Protein AF-A0A2M8NXB5-F1 (afdb_monomer)

Foldseek 3Di:
DDDDDDDPPDPDPPPPPPPPPPPPPPPPPPVVVPPDDPLVVVLLVQLVVLLVCLVVLQVVLVVPPDPDPDPSVVSPLSSLLSNQLSVQLVVLVVVQVVPDDPPDDRPDSVLSSVVSSVRSVLRSVQVVCVVVVNRDPVVSVVSVVVSVVVSVVVVVVVVVVVD

pLDDT: mean 75.46, std 15.22, range [43.38, 94.56]

Structure (mmCIF, N/CA/C/O backbone):
data_AF-A0A2M8NXB5-F1
#
_entry.id   AF-A0A2M8NXB5-F1
#
loop_
_atom_site.group_PDB
_atom_site.id
_atom_site.type_symbol
_atom_site.label_atom_id
_atom_site.label_alt_id
_atom_site.label_comp_id
_atom_site.label_asym_id
_atom_site.label_entity_id
_atom_site.label_seq_id
_atom_site.pdbx_PDB_ins_code
_atom_site.Cartn_x
_atom_site.Cartn_y
_atom_site.Cartn_z
_atom_site.occupancy
_atom_site.B_iso_or_equiv
_atom_site.auth_seq_id
_atom_site.auth_comp_id
_atom_site.auth_asym_id
_atom_site.auth_atom_id
_atom_site.pdbx_PDB_model_num
ATOM 1 N N . MET A 1 1 ? -70.540 33.778 78.251 1.00 48.41 1 MET A N 1
ATOM 2 C CA . MET A 1 1 ? -71.048 34.189 76.925 1.00 48.41 1 MET A CA 1
ATOM 3 C C . MET A 1 1 ? -69.824 34.499 76.068 1.00 48.41 1 MET A C 1
ATOM 5 O O . MET A 1 1 ? -69.287 35.593 76.151 1.00 48.41 1 MET A O 1
ATOM 9 N N . MET A 1 2 ? -69.258 33.474 75.422 1.00 47.09 2 MET A N 1
ATOM 10 C CA . MET A 1 2 ? -67.991 33.561 74.680 1.00 47.09 2 MET A CA 1
ATOM 11 C C . MET A 1 2 ? -68.281 33.952 73.232 1.00 47.09 2 MET A C 1
ATOM 13 O O . MET A 1 2 ? -69.065 33.289 72.559 1.00 47.09 2 MET A O 1
ATOM 17 N N . THR A 1 3 ? -67.666 35.033 72.769 1.00 55.19 3 THR A N 1
ATOM 18 C CA . THR A 1 3 ? -67.682 35.455 71.369 1.00 55.19 3 THR A CA 1
ATOM 19 C C . THR A 1 3 ? -66.750 34.554 70.546 1.00 55.19 3 THR A C 1
ATOM 21 O O . THR A 1 3 ? -65.595 34.362 70.932 1.00 55.19 3 THR A O 1
ATOM 24 N N . PRO A 1 4 ? -67.199 33.985 69.414 1.00 54.41 4 PRO A N 1
ATOM 25 C CA . PRO A 1 4 ? -66.302 33.296 68.497 1.00 54.41 4 PRO A CA 1
ATOM 26 C C . PRO A 1 4 ? -65.476 34.318 67.702 1.00 54.41 4 PRO A C 1
ATOM 28 O O . PRO A 1 4 ? -66.008 35.215 67.049 1.00 54.41 4 PRO A O 1
ATOM 31 N N . LYS A 1 5 ? -64.151 34.184 67.791 1.00 56.66 5 LYS A N 1
ATOM 32 C CA . LYS A 1 5 ? -63.152 34.952 67.040 1.00 56.66 5 LYS A CA 1
ATOM 33 C C . LYS A 1 5 ? -63.166 34.490 65.578 1.00 56.66 5 LYS A C 1
ATOM 35 O O . LYS A 1 5 ? -63.011 33.301 65.313 1.00 56.66 5 LYS A O 1
ATOM 40 N N . ALA A 1 6 ? -63.370 35.420 64.647 1.00 63.59 6 ALA A N 1
ATOM 41 C CA . ALA A 1 6 ? -63.328 35.153 63.210 1.00 63.59 6 ALA A CA 1
ATOM 42 C C . ALA A 1 6 ? -61.917 34.701 62.763 1.00 63.59 6 ALA A C 1
ATOM 44 O O . ALA A 1 6 ? -60.932 35.252 63.265 1.00 63.59 6 ALA A O 1
ATOM 45 N N . PRO A 1 7 ? -61.792 33.737 61.830 1.00 56.72 7 PRO A N 1
ATOM 46 C CA . PRO A 1 7 ? -60.502 33.337 61.280 1.00 56.72 7 PRO A CA 1
ATOM 47 C C . PRO A 1 7 ? -59.970 34.405 60.314 1.00 56.72 7 PRO A C 1
ATOM 49 O O . PRO A 1 7 ? -60.552 34.684 59.268 1.00 56.72 7 PRO A O 1
ATOM 52 N N . SER A 1 8 ? -58.851 35.014 60.695 1.00 61.25 8 SER A N 1
ATOM 53 C CA . SER A 1 8 ? -58.091 36.026 59.958 1.00 61.25 8 SER A CA 1
ATOM 54 C C . SER A 1 8 ? -57.162 35.393 58.914 1.00 61.25 8 SER A C 1
ATOM 56 O O . SER A 1 8 ? -55.961 35.644 58.946 1.00 61.25 8 SER A O 1
ATOM 58 N N . ASP A 1 9 ? -57.696 34.533 58.046 1.00 56.06 9 ASP A N 1
ATOM 59 C CA . ASP A 1 9 ? -56.874 33.628 57.221 1.00 56.06 9 ASP A CA 1
ATOM 60 C C . ASP A 1 9 ? -57.132 33.750 55.708 1.00 56.06 9 ASP A C 1
ATOM 62 O O . ASP A 1 9 ? -57.051 32.782 54.962 1.00 56.06 9 ASP A O 1
ATOM 66 N N . LEU A 1 10 ? -57.491 34.948 55.230 1.00 57.25 10 LEU A N 1
ATOM 67 C CA . LEU A 1 10 ? -57.731 35.204 53.797 1.00 57.25 10 LEU A CA 1
ATOM 68 C C . LEU A 1 10 ? -56.852 36.317 53.205 1.00 57.25 10 LEU A C 1
ATOM 70 O O . LEU A 1 10 ? -57.165 36.856 52.146 1.00 57.25 10 LEU A O 1
ATOM 74 N N . THR A 1 11 ? -55.740 36.663 53.854 1.00 59.81 11 THR A N 1
ATOM 75 C CA . THR A 1 11 ? -54.855 37.759 53.410 1.00 59.81 11 THR A CA 1
A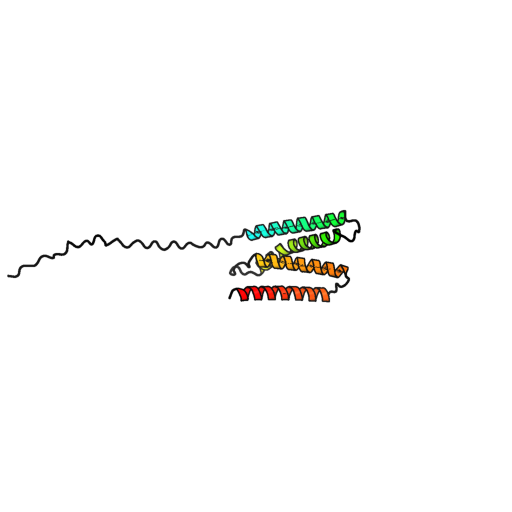TOM 76 C C . THR A 1 11 ? -53.381 37.378 53.386 1.00 59.81 11 THR A C 1
ATOM 78 O O . THR A 1 11 ? -52.527 38.180 53.741 1.00 59.81 11 THR A O 1
ATOM 81 N N . GLU A 1 12 ? -53.062 36.177 52.915 1.00 58.78 12 GLU A N 1
ATOM 82 C CA . GLU A 1 12 ? -51.683 35.858 52.538 1.00 58.78 12 GLU A CA 1
ATOM 83 C C . GLU A 1 12 ? -51.653 34.947 51.309 1.00 58.78 12 GLU A C 1
ATOM 85 O O . GLU A 1 12 ? -51.156 33.826 51.316 1.00 58.78 12 GLU A O 1
ATOM 90 N N . ILE A 1 13 ? -52.222 35.441 50.205 1.00 60.12 13 ILE A N 1
ATOM 91 C CA . ILE A 1 13 ? -51.827 34.945 48.886 1.00 60.12 13 ILE A CA 1
ATOM 92 C C . ILE A 1 13 ? -50.476 35.596 48.598 1.00 60.12 13 ILE A C 1
ATOM 94 O O . ILE A 1 13 ? -50.410 36.713 48.087 1.00 60.12 13 ILE A O 1
ATOM 98 N N . ASP A 1 14 ? -49.411 34.910 49.010 1.00 58.50 14 ASP A N 1
ATOM 99 C CA . ASP A 1 14 ? -48.027 35.271 48.721 1.00 58.50 14 ASP A CA 1
ATOM 100 C C . ASP A 1 14 ? -47.856 35.447 47.198 1.00 58.50 14 ASP A C 1
ATOM 102 O O . ASP A 1 14 ? -47.928 34.458 46.456 1.00 58.50 14 ASP A O 1
ATOM 106 N N . PRO A 1 15 ? -47.600 36.672 46.696 1.00 58.84 15 PRO A N 1
ATOM 107 C CA . PRO A 1 15 ? -47.407 36.921 45.268 1.00 58.84 15 PRO A CA 1
ATOM 108 C C . PRO A 1 15 ? -46.146 36.238 44.708 1.00 58.84 15 PRO A C 1
ATOM 110 O O . PRO A 1 15 ? -45.900 36.282 43.501 1.00 58.84 15 PRO A O 1
ATOM 113 N N . ASN A 1 16 ? -45.340 35.608 45.564 1.00 58.47 16 ASN A N 1
ATOM 114 C CA . ASN A 1 16 ? -44.110 34.919 45.224 1.00 58.47 16 ASN A CA 1
ATOM 115 C C . ASN A 1 16 ? -44.222 33.388 45.250 1.00 58.47 16 ASN A C 1
ATOM 117 O O . ASN A 1 16 ? -43.233 32.710 44.954 1.00 58.47 16 ASN A O 1
ATOM 121 N N . THR A 1 17 ? -45.420 32.828 45.459 1.00 59.84 17 THR A N 1
ATOM 122 C CA . THR A 1 17 ? -45.701 31.426 45.112 1.00 59.84 17 THR A CA 1
ATOM 123 C C . THR A 1 17 ? -45.812 31.278 43.595 1.00 59.84 17 THR A C 1
ATOM 125 O O . THR A 1 17 ? -46.860 31.017 43.006 1.00 59.84 17 THR A O 1
ATOM 128 N N . ARG A 1 18 ? -44.670 31.459 42.922 1.00 59.00 18 ARG A N 1
ATOM 129 C CA . ARG A 1 18 ? -44.488 31.070 41.526 1.00 59.00 18 ARG A CA 1
ATOM 130 C C . ARG A 1 18 ? -44.796 29.575 41.453 1.00 59.00 18 ARG A C 1
ATOM 132 O O . ARG A 1 18 ? -44.119 28.810 42.145 1.00 59.00 18 ARG A O 1
ATOM 139 N N . PRO A 1 19 ? -45.782 29.130 40.652 1.00 57.56 19 PRO A N 1
ATOM 140 C CA . PRO A 1 19 ? -46.026 27.709 40.481 1.00 57.56 19 PRO A CA 1
ATOM 141 C C . PRO A 1 19 ? -44.716 27.100 40.014 1.00 57.56 19 PRO A C 1
ATOM 143 O O . PRO A 1 19 ? -44.153 27.578 39.024 1.00 57.56 19 PRO A O 1
ATOM 146 N N . ALA A 1 20 ? -44.229 26.133 40.802 1.00 57.62 20 ALA A N 1
ATOM 147 C CA . ALA A 1 20 ? -42.980 25.414 40.620 1.00 57.62 20 ALA A CA 1
ATOM 148 C C . ALA A 1 20 ? -42.629 25.395 39.140 1.00 57.62 20 ALA A C 1
ATOM 150 O O . ALA A 1 20 ? -43.342 24.793 38.329 1.00 57.62 20 ALA A O 1
ATOM 151 N N . SER A 1 21 ? -41.603 26.178 38.795 1.00 56.62 21 SER A N 1
ATOM 152 C CA . SER A 1 21 ? -41.025 26.231 37.467 1.00 56.62 21 SER A CA 1
ATOM 153 C C . SER A 1 21 ? -40.937 24.800 36.992 1.00 56.62 21 SER A C 1
ATOM 155 O O . SER A 1 21 ? -40.148 24.046 37.555 1.00 56.62 21 SER A O 1
ATOM 157 N N . ARG A 1 22 ? -41.812 24.428 36.042 1.00 59.78 22 ARG A N 1
ATOM 158 C CA . ARG A 1 22 ? -41.801 23.129 35.376 1.00 59.78 22 ARG A CA 1
ATOM 159 C C . ARG A 1 22 ? -40.341 22.827 35.123 1.00 59.78 22 ARG A C 1
ATOM 161 O O . ARG A 1 22 ? -39.742 23.474 34.259 1.00 59.78 22 ARG A O 1
ATOM 168 N N . GLU A 1 23 ? -39.780 21.912 35.904 1.00 57.50 23 GLU A N 1
ATOM 169 C CA . GLU A 1 23 ? -38.493 21.332 35.606 1.00 57.50 23 GLU A CA 1
ATOM 170 C C . GLU A 1 23 ? -38.725 20.673 34.263 1.00 57.50 23 GLU A C 1
ATOM 172 O O . GLU A 1 23 ? -39.340 19.614 34.152 1.00 57.50 23 GLU A O 1
ATOM 177 N N . ARG A 1 24 ? -38.392 21.407 33.199 1.00 61.16 24 ARG A N 1
ATOM 178 C CA . ARG A 1 24 ? -38.373 20.858 31.859 1.00 61.16 24 ARG A CA 1
ATOM 179 C C . ARG A 1 24 ? -37.409 19.698 32.018 1.00 61.16 24 ARG A C 1
ATOM 181 O O . ARG A 1 24 ? -36.249 19.994 32.318 1.00 61.16 24 ARG A O 1
ATOM 188 N N . PRO A 1 25 ? -37.857 18.433 31.901 1.00 59.56 25 PRO A N 1
ATOM 189 C CA . PRO A 1 25 ? -36.947 17.312 32.023 1.00 59.56 25 PRO A CA 1
ATOM 190 C C . PRO A 1 25 ? -35.830 17.629 31.053 1.00 59.56 25 PRO A C 1
ATOM 192 O O . PRO A 1 25 ? -36.107 17.882 29.872 1.00 59.56 25 PRO A O 1
ATOM 195 N N . GLY A 1 26 ? -34.624 17.801 31.613 1.00 60.03 26 GLY A N 1
ATOM 196 C CA . GLY A 1 26 ? -33.463 18.278 30.889 1.00 60.03 26 GLY A CA 1
ATOM 197 C C . GLY A 1 26 ? -33.468 17.520 29.588 1.00 60.03 26 GLY A C 1
ATOM 198 O O . GLY A 1 26 ? -33.479 16.288 29.609 1.00 60.03 26 GLY A O 1
ATOM 199 N N . ARG A 1 27 ? -33.648 18.248 28.478 1.00 61.75 27 ARG A N 1
ATOM 200 C CA . ARG A 1 27 ? -33.700 17.668 27.143 1.00 61.75 27 ARG A CA 1
ATOM 201 C C . ARG A 1 27 ? -32.339 17.038 26.991 1.00 61.75 27 ARG A C 1
ATOM 203 O O . ARG A 1 27 ? -31.391 17.728 26.628 1.00 61.75 27 ARG A O 1
ATOM 210 N N . SER A 1 28 ? -32.250 15.772 27.391 1.00 61.62 28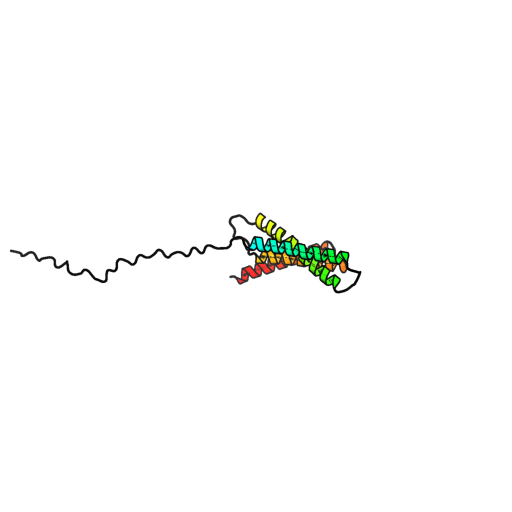 SER A N 1
ATOM 211 C CA . SER A 1 28 ? -31.082 14.942 27.276 1.00 61.62 28 SER A CA 1
ATOM 212 C C . SER A 1 28 ? -30.806 15.045 25.801 1.00 61.62 28 SER A C 1
ATOM 214 O O . SER A 1 28 ? -31.599 14.571 24.978 1.00 61.62 28 SER A O 1
ATOM 216 N N . ARG A 1 29 ? -29.801 15.861 25.460 1.00 61.00 29 ARG A N 1
ATOM 217 C CA . ARG A 1 29 ? -29.214 15.874 24.137 1.00 61.00 29 ARG A CA 1
ATOM 218 C C . ARG A 1 29 ? -28.814 14.426 24.011 1.00 61.00 29 ARG A C 1
ATOM 220 O O . ARG A 1 29 ? -27.785 14.038 24.549 1.00 61.00 29 ARG A O 1
ATOM 227 N N . ARG A 1 30 ? -29.691 13.617 23.407 1.00 58.66 30 ARG A N 1
ATOM 228 C CA . ARG A 1 30 ? -29.337 12.314 22.894 1.00 58.66 30 ARG A CA 1
ATOM 229 C C . ARG A 1 30 ? -28.175 12.669 22.003 1.00 58.66 30 ARG A C 1
ATOM 231 O O . ARG A 1 30 ? -28.357 13.262 20.941 1.00 58.66 30 ARG A O 1
ATOM 238 N N . HIS A 1 31 ? -26.983 12.457 22.537 1.00 54.25 31 HIS A N 1
ATOM 239 C CA . HIS A 1 31 ? -25.779 12.375 21.769 1.00 54.25 31 HIS A CA 1
ATOM 240 C C . HIS A 1 31 ? -26.085 11.156 20.921 1.00 54.25 31 HIS A C 1
ATOM 242 O O . HIS A 1 31 ? -25.939 10.033 21.378 1.00 54.25 31 HIS A O 1
ATOM 248 N N . LEU A 1 32 ? -26.754 11.376 19.786 1.00 55.03 32 LEU A N 1
ATOM 249 C CA . LEU A 1 32 ? -26.856 10.379 18.749 1.00 55.03 32 LEU A CA 1
ATOM 250 C C . LEU A 1 32 ? -25.390 10.184 18.401 1.00 55.03 32 LEU A C 1
ATOM 252 O O . LEU A 1 32 ? -24.790 11.148 17.908 1.00 55.03 32 LEU A O 1
ATOM 256 N N . PRO A 1 33 ? -24.761 9.047 18.746 1.00 52.03 33 PRO A N 1
ATOM 257 C CA . PRO A 1 33 ? -23.449 8.784 18.215 1.00 52.03 33 PRO A CA 1
ATOM 258 C C . PRO A 1 33 ? -23.681 8.681 16.713 1.00 52.03 33 PRO A C 1
ATOM 260 O O . PRO A 1 33 ? -24.109 7.655 16.194 1.00 52.03 33 PRO A O 1
ATOM 263 N N . ASN A 1 34 ? -23.458 9.784 16.005 1.00 45.69 34 ASN A N 1
ATOM 264 C CA . ASN A 1 34 ? -23.413 9.819 14.558 1.00 45.69 34 ASN A CA 1
ATOM 265 C C . ASN A 1 34 ? -22.084 9.185 14.125 1.00 45.69 34 ASN A C 1
ATOM 267 O O . ASN A 1 34 ? -21.279 9.796 13.435 1.00 45.69 34 ASN A O 1
ATOM 271 N N . ARG A 1 35 ? -21.818 7.970 14.614 1.00 48.50 35 ARG A N 1
ATOM 272 C CA . ARG A 1 35 ? -20.791 7.059 14.125 1.00 48.50 35 ARG A CA 1
ATOM 273 C C . ARG A 1 35 ? -21.501 6.118 13.159 1.00 48.50 35 ARG A C 1
ATOM 275 O O . ARG A 1 35 ? -21.735 4.951 13.438 1.00 48.50 35 ARG A O 1
ATOM 282 N N . LEU A 1 36 ? -21.972 6.705 12.067 1.00 52.12 36 LEU A N 1
ATOM 283 C CA . LEU A 1 36 ? -22.687 6.047 10.982 1.00 52.12 36 LEU A CA 1
ATOM 284 C C . LEU A 1 36 ? -21.806 6.094 9.710 1.00 52.12 36 LEU A C 1
ATOM 286 O O . LEU A 1 36 ? -20.863 6.878 9.634 1.00 52.12 36 LEU A O 1
ATOM 290 N N . PRO A 1 37 ? -22.067 5.234 8.712 1.00 55.69 37 PRO A N 1
ATOM 291 C CA . PRO A 1 37 ? -21.101 4.423 7.955 1.00 55.69 37 PRO A CA 1
ATOM 292 C C . PRO A 1 37 ? -20.294 5.135 6.854 1.00 55.69 37 PRO A C 1
ATOM 294 O O . PRO A 1 37 ? -19.786 4.471 5.948 1.00 55.69 37 PRO A O 1
ATOM 297 N N . ALA A 1 38 ? -20.162 6.462 6.912 1.00 50.12 38 ALA A N 1
ATOM 298 C CA . ALA A 1 38 ? -19.493 7.271 5.889 1.00 50.12 38 ALA A CA 1
ATOM 299 C C . ALA A 1 38 ? -18.016 6.879 5.678 1.00 50.12 38 ALA A C 1
ATOM 301 O O . ALA A 1 38 ? -17.553 6.829 4.538 1.00 50.12 38 ALA A O 1
ATOM 302 N N . ASP A 1 39 ? -17.317 6.477 6.745 1.00 60.91 39 ASP A N 1
ATOM 303 C CA . ASP A 1 39 ? -15.928 6.004 6.662 1.00 60.91 39 ASP A CA 1
ATOM 304 C C . ASP A 1 39 ? -15.781 4.755 5.784 1.00 60.91 39 ASP A C 1
ATOM 306 O O . ASP A 1 39 ? -14.765 4.570 5.122 1.00 60.91 39 ASP A O 1
ATOM 310 N N . HIS A 1 40 ? -16.802 3.899 5.708 1.00 65.94 40 HIS A N 1
ATOM 311 C CA . HIS A 1 40 ? -16.701 2.651 4.953 1.00 65.94 40 HIS A CA 1
ATOM 312 C C . HIS A 1 40 ? -16.731 2.901 3.448 1.00 65.94 40 HIS A C 1
ATOM 314 O O . HIS A 1 40 ? -15.965 2.282 2.712 1.00 65.94 40 HIS A O 1
ATOM 320 N N . ALA A 1 41 ? -17.599 3.808 2.993 1.00 73.12 41 ALA A N 1
ATOM 321 C CA . ALA A 1 41 ? -17.664 4.189 1.588 1.00 73.12 41 ALA A CA 1
ATOM 322 C C . ALA A 1 41 ? -16.394 4.941 1.169 1.00 73.12 41 ALA A C 1
ATOM 324 O O . ALA A 1 41 ? -15.833 4.643 0.116 1.00 73.12 41 ALA A O 1
ATOM 325 N N . GLY A 1 42 ? -15.897 5.843 2.025 1.00 78.12 42 GLY A N 1
ATOM 326 C CA . GLY A 1 42 ? -14.642 6.559 1.795 1.00 78.12 42 GLY A CA 1
ATOM 327 C C . GLY A 1 42 ? -13.437 5.622 1.693 1.00 78.12 42 GLY A C 1
ATOM 328 O O . GLY A 1 42 ? -12.658 5.728 0.750 1.00 78.12 42 GLY A O 1
ATOM 329 N N . VAL A 1 43 ? -13.319 4.650 2.602 1.00 77.94 43 VAL A N 1
ATOM 330 C CA . VAL A 1 43 ? -12.229 3.660 2.588 1.00 77.94 43 VAL A CA 1
ATOM 331 C C . VAL A 1 43 ? -12.305 2.749 1.362 1.00 77.94 43 VAL A C 1
ATOM 333 O O . VAL A 1 43 ? -11.276 2.467 0.753 1.00 77.94 43 VAL A O 1
ATOM 336 N N . LEU A 1 44 ? -13.502 2.313 0.957 1.00 82.50 44 LEU A N 1
ATOM 337 C CA . LEU A 1 44 ? -13.665 1.499 -0.251 1.00 82.50 44 LEU A CA 1
ATOM 338 C C . LEU A 1 44 ? -13.324 2.293 -1.516 1.00 82.50 44 LEU A C 1
ATOM 340 O O . LEU A 1 44 ? -12.601 1.784 -2.372 1.00 82.50 44 LEU A O 1
ATOM 344 N N . LEU A 1 45 ? -13.773 3.545 -1.613 1.00 86.25 45 LEU A N 1
ATOM 345 C CA . LEU A 1 45 ? -13.436 4.421 -2.733 1.00 86.25 45 LEU A CA 1
ATOM 346 C C . LEU A 1 45 ? -11.926 4.680 -2.804 1.00 86.25 45 LEU A C 1
ATOM 348 O O . LEU A 1 45 ? -11.336 4.554 -3.875 1.00 86.25 45 LEU A O 1
ATOM 352 N N . ALA A 1 46 ? -11.293 4.970 -1.665 1.00 86.12 46 ALA A N 1
ATOM 353 C CA . ALA A 1 46 ? -9.846 5.132 -1.573 1.00 86.12 46 ALA A CA 1
ATOM 354 C C . ALA A 1 46 ? -9.113 3.851 -1.989 1.00 86.12 46 ALA A C 1
ATOM 356 O O . ALA A 1 46 ? -8.172 3.915 -2.775 1.00 86.12 46 ALA A O 1
ATOM 357 N N . SER A 1 47 ? -9.577 2.683 -1.534 1.00 86.19 47 SER A N 1
ATOM 358 C CA . SER A 1 47 ? -8.987 1.395 -1.905 1.00 86.19 47 SER A CA 1
ATOM 359 C C . SER A 1 47 ? -9.058 1.151 -3.412 1.00 86.19 47 SER A C 1
ATOM 361 O O . SER A 1 47 ? -8.053 0.805 -4.026 1.00 86.19 47 SER A O 1
ATOM 363 N N . LEU A 1 48 ? -10.207 1.432 -4.032 1.00 90.06 48 LEU A N 1
ATOM 364 C CA . LEU A 1 48 ? -10.401 1.267 -5.467 1.00 90.06 48 LEU A CA 1
ATOM 365 C C . LEU A 1 48 ? -9.525 2.238 -6.263 1.00 90.06 48 LEU A C 1
ATOM 367 O O . LEU A 1 48 ? -8.908 1.837 -7.246 1.00 90.06 48 LEU A O 1
ATOM 371 N N . ALA A 1 49 ? -9.419 3.490 -5.812 1.00 91.75 49 ALA A N 1
ATOM 372 C CA . ALA A 1 49 ? -8.527 4.474 -6.412 1.00 91.75 49 ALA A CA 1
ATOM 373 C C . ALA A 1 49 ? -7.054 4.048 -6.296 1.00 91.75 49 ALA A C 1
ATOM 375 O O . ALA A 1 49 ? -6.323 4.130 -7.278 1.00 91.75 49 ALA A O 1
ATOM 376 N N . MET A 1 50 ? -6.620 3.536 -5.140 1.00 91.12 50 MET A N 1
ATOM 377 C CA . MET A 1 50 ? -5.253 3.041 -4.937 1.00 91.12 50 MET A CA 1
ATOM 378 C C . MET A 1 50 ? -4.943 1.818 -5.805 1.00 91.12 50 MET A C 1
ATOM 380 O O . MET A 1 50 ? -3.874 1.764 -6.407 1.00 91.12 50 MET A O 1
ATOM 384 N N . VAL A 1 51 ? -5.876 0.867 -5.923 1.00 93.44 51 VAL A N 1
ATOM 385 C CA . VAL A 1 51 ? -5.732 -0.288 -6.825 1.00 93.44 51 VAL A CA 1
ATOM 386 C C . VAL A 1 51 ? -5.685 0.163 -8.279 1.00 93.44 51 VAL A C 1
ATOM 388 O O . VAL A 1 51 ? -4.832 -0.301 -9.028 1.00 93.44 51 VAL A O 1
ATOM 391 N N . GLY A 1 52 ? -6.558 1.091 -8.675 1.00 93.94 52 GLY A N 1
ATOM 392 C CA . GLY A 1 52 ? -6.588 1.643 -10.025 1.00 93.94 52 GLY A CA 1
ATOM 393 C C . GLY A 1 52 ? -5.283 2.351 -10.377 1.00 93.94 52 GLY A C 1
ATOM 394 O O . GLY A 1 52 ? -4.629 1.986 -11.347 1.00 93.94 52 GLY A O 1
ATOM 395 N N . VAL A 1 53 ? -4.858 3.316 -9.560 1.00 94.56 53 VAL A N 1
ATOM 396 C CA . VAL A 1 53 ? -3.622 4.082 -9.784 1.00 94.56 53 VAL A CA 1
ATOM 397 C C . VAL A 1 53 ? -2.388 3.184 -9.691 1.00 94.56 53 VAL A C 1
ATOM 399 O O . VAL A 1 53 ? -1.520 3.260 -10.554 1.00 94.56 53 VAL A O 1
ATOM 402 N N . GLY A 1 54 ? -2.311 2.307 -8.688 1.00 91.19 54 GLY A N 1
ATOM 403 C CA . GLY A 1 54 ? -1.198 1.373 -8.513 1.00 91.19 54 GLY A CA 1
ATOM 404 C C . GLY A 1 54 ? -1.103 0.360 -9.651 1.00 91.19 54 GLY A C 1
ATOM 405 O O . GLY A 1 54 ? -0.029 0.148 -10.202 1.00 91.19 54 GLY A O 1
ATOM 406 N N . GLY A 1 55 ? -2.228 -0.229 -10.055 1.00 92.81 55 GLY A N 1
ATOM 407 C CA . GLY A 1 55 ? -2.287 -1.225 -11.122 1.00 92.81 55 GLY A CA 1
ATOM 408 C C . GLY A 1 55 ? -2.019 -0.627 -12.501 1.00 92.81 55 GLY A C 1
ATOM 409 O O . GLY A 1 55 ? -1.199 -1.159 -13.246 1.00 92.81 55 GLY A O 1
ATOM 410 N N . VAL A 1 56 ? -2.654 0.503 -12.831 1.00 93.69 56 VAL A N 1
ATOM 411 C CA . VAL A 1 56 ? -2.423 1.213 -14.101 1.00 93.69 56 VAL A CA 1
ATOM 412 C C . VAL A 1 56 ? -0.998 1.758 -14.159 1.00 93.69 56 VAL A C 1
ATOM 414 O O . VAL A 1 56 ? -0.325 1.603 -15.176 1.00 93.69 56 VAL A O 1
ATOM 417 N N . GLY A 1 57 ? -0.501 2.341 -13.067 1.00 90.56 57 GLY A N 1
ATOM 418 C CA . GLY A 1 57 ? 0.881 2.800 -12.960 1.00 90.56 57 GLY A CA 1
ATOM 419 C C . GLY A 1 57 ? 1.886 1.669 -13.1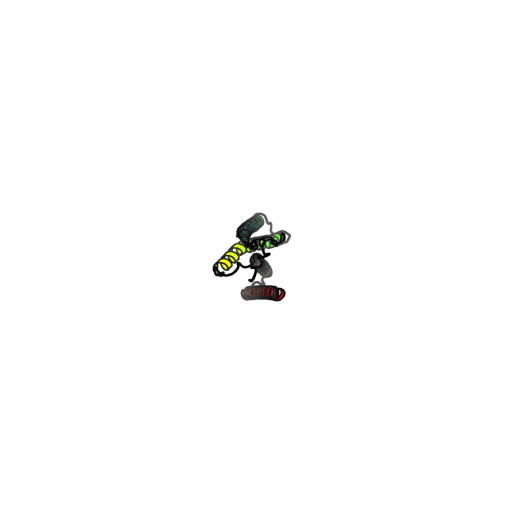71 1.00 90.56 57 GLY A C 1
ATOM 420 O O . GLY A 1 57 ? 2.845 1.822 -13.919 1.00 90.56 57 GLY A O 1
ATOM 421 N N . LEU A 1 58 ? 1.623 0.492 -12.604 1.00 90.56 58 LEU A N 1
ATOM 422 C CA . LEU A 1 58 ? 2.473 -0.678 -12.794 1.00 90.56 58 LEU A CA 1
ATOM 423 C C . LEU A 1 58 ? 2.412 -1.219 -14.234 1.00 90.56 58 LEU A C 1
ATOM 425 O O . LEU A 1 58 ? 3.450 -1.499 -14.829 1.00 90.56 58 LEU A O 1
ATOM 429 N N . ALA A 1 59 ? 1.216 -1.332 -14.816 1.00 90.50 59 ALA A N 1
ATOM 430 C CA . ALA A 1 59 ? 1.021 -1.822 -16.182 1.00 90.50 59 ALA A CA 1
ATOM 431 C C . ALA A 1 59 ? 1.649 -0.893 -17.231 1.00 90.50 59 ALA A C 1
ATOM 433 O O . ALA A 1 59 ? 2.272 -1.359 -18.188 1.00 90.50 59 ALA A O 1
ATOM 434 N N . THR A 1 60 ? 1.519 0.422 -17.037 1.00 89.75 60 THR A N 1
ATOM 435 C CA . THR A 1 60 ? 2.181 1.420 -17.886 1.00 89.75 60 THR A CA 1
ATOM 436 C C . THR A 1 60 ? 3.691 1.300 -17.769 1.00 89.75 60 THR A C 1
ATOM 438 O O . THR A 1 60 ? 4.345 1.216 -18.804 1.00 89.75 60 THR A O 1
ATOM 441 N N . LEU A 1 61 ? 4.231 1.170 -16.550 1.00 88.06 61 LEU A N 1
ATOM 442 C CA . LEU A 1 61 ? 5.658 0.943 -16.329 1.00 88.06 61 LEU A CA 1
ATOM 443 C C . LEU A 1 61 ? 6.150 -0.287 -17.106 1.00 88.06 61 LEU A C 1
ATOM 445 O O . LEU A 1 61 ? 7.095 -0.174 -17.870 1.00 88.06 61 LEU A O 1
ATOM 449 N N . PHE A 1 62 ? 5.465 -1.429 -17.023 1.00 85.94 62 PHE A N 1
ATOM 450 C CA . PHE A 1 62 ? 5.838 -2.626 -17.791 1.00 85.94 62 PHE A CA 1
ATOM 451 C C . PHE A 1 62 ? 5.754 -2.453 -19.314 1.00 85.94 62 PHE A C 1
ATOM 453 O O . PHE A 1 62 ? 6.466 -3.139 -20.041 1.00 85.94 62 PHE A O 1
ATOM 460 N N . SER A 1 63 ? 4.888 -1.563 -19.798 1.00 86.88 63 SER A N 1
ATOM 461 C CA . SER A 1 63 ? 4.655 -1.373 -21.233 1.00 86.88 63 SER A CA 1
ATOM 462 C C . SER A 1 63 ? 5.659 -0.421 -21.888 1.00 86.88 63 SER A C 1
ATOM 464 O O . SER A 1 63 ? 5.898 -0.531 -23.088 1.00 86.88 63 SER A O 1
ATOM 466 N N . ILE A 1 64 ? 6.221 0.526 -21.128 1.00 83.69 64 ILE A N 1
ATOM 467 C CA . ILE A 1 64 ? 7.082 1.594 -21.669 1.00 83.69 64 ILE A CA 1
ATOM 468 C C . ILE A 1 64 ? 8.467 1.676 -21.021 1.00 83.69 64 ILE A C 1
ATOM 470 O O . ILE A 1 64 ? 9.321 2.386 -21.551 1.00 83.69 64 ILE A O 1
ATOM 474 N N . ALA A 1 65 ? 8.708 0.994 -19.895 1.00 74.75 65 ALA A N 1
ATOM 475 C CA . ALA A 1 65 ? 10.011 1.012 -19.239 1.00 74.75 65 ALA A CA 1
ATOM 476 C C . ALA A 1 65 ? 11.037 0.286 -20.112 1.00 74.75 65 ALA A C 1
ATOM 478 O O . ALA A 1 65 ? 11.029 -0.938 -20.261 1.00 74.75 65 ALA A O 1
ATOM 479 N N . LEU A 1 66 ? 11.948 1.065 -20.690 1.00 69.38 66 LEU A N 1
ATOM 480 C CA . LEU A 1 66 ? 13.218 0.540 -21.173 1.00 69.38 66 LEU A CA 1
ATOM 481 C C . LEU A 1 66 ? 14.038 0.114 -19.946 1.00 69.38 66 LEU A C 1
ATOM 483 O O . LEU A 1 66 ? 13.857 0.693 -18.886 1.00 69.38 66 LEU A O 1
ATOM 487 N N . PRO A 1 67 ? 14.970 -0.847 -20.044 1.00 62.84 67 PRO A N 1
ATOM 488 C CA . PRO A 1 67 ? 15.746 -1.320 -18.896 1.00 62.84 67 PRO A CA 1
ATOM 489 C C . PRO A 1 67 ? 16.688 -0.220 -18.370 1.00 62.84 67 PRO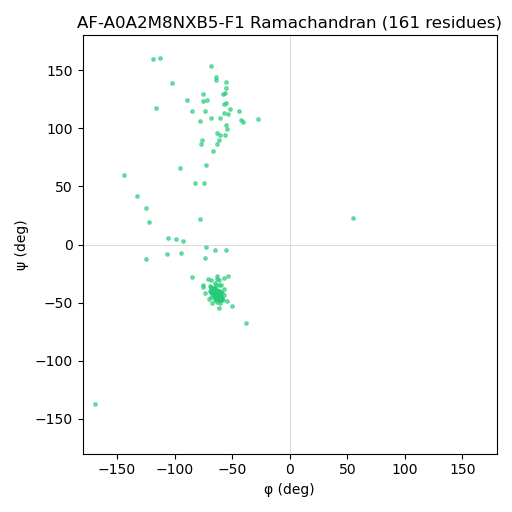 A C 1
ATOM 491 O O . PRO A 1 67 ? 17.875 -0.186 -18.697 1.00 62.84 67 PRO A O 1
ATOM 494 N N . ARG A 1 68 ? 16.167 0.719 -17.575 1.00 67.25 68 ARG A N 1
ATOM 495 C CA . ARG A 1 68 ? 16.905 1.835 -16.987 1.00 67.25 68 ARG A CA 1
ATOM 496 C C . ARG A 1 68 ? 16.895 1.698 -15.474 1.00 67.25 68 ARG A C 1
ATOM 498 O O . ARG A 1 68 ? 15.871 1.760 -14.803 1.00 67.25 68 ARG A O 1
ATOM 505 N N . ILE A 1 69 ? 18.091 1.541 -14.924 1.00 69.50 69 ILE A N 1
ATOM 506 C CA . ILE A 1 69 ? 18.331 1.468 -13.485 1.00 69.50 69 ILE A CA 1
ATOM 507 C C . ILE A 1 69 ? 18.256 2.910 -12.953 1.00 69.50 69 ILE A C 1
ATOM 509 O O . ILE A 1 69 ? 19.252 3.628 -12.953 1.00 69.50 69 ILE A O 1
ATOM 513 N N . GLY A 1 70 ? 17.055 3.390 -12.613 1.00 81.19 70 GLY A N 1
ATOM 514 C CA . GLY A 1 70 ? 16.835 4.791 -12.228 1.00 81.19 70 GLY A CA 1
ATOM 515 C C . GLY A 1 70 ? 15.455 5.075 -11.627 1.00 81.19 70 GLY A C 1
ATOM 516 O O . GLY A 1 70 ? 14.960 4.311 -1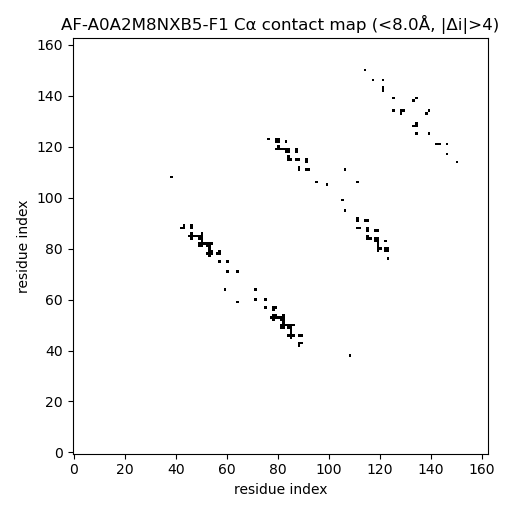0.802 1.00 81.19 70 GLY A O 1
ATOM 517 N N . ALA A 1 71 ? 14.828 6.187 -12.030 1.00 83.12 71 ALA A N 1
ATOM 518 C CA . ALA A 1 71 ? 13.540 6.658 -11.496 1.00 83.12 71 ALA A CA 1
ATOM 519 C C . ALA A 1 71 ? 12.395 5.632 -11.620 1.00 83.12 71 ALA A C 1
ATOM 521 O O . ALA A 1 71 ? 11.493 5.599 -10.785 1.00 83.12 71 ALA A O 1
ATOM 522 N N . GLU A 1 72 ? 12.461 4.761 -12.625 1.00 84.44 72 GLU A N 1
ATOM 523 C CA . GLU A 1 72 ? 11.475 3.706 -12.868 1.00 84.44 72 GLU A CA 1
ATOM 524 C C . GLU A 1 72 ? 11.427 2.676 -11.728 1.00 84.44 72 GLU A C 1
ATOM 526 O O . GLU A 1 72 ? 10.343 2.234 -11.359 1.00 84.44 72 GLU A O 1
ATOM 531 N N . LEU A 1 73 ? 12.563 2.363 -11.084 1.00 85.69 73 LEU A N 1
ATOM 532 C CA . LEU A 1 73 ? 12.594 1.466 -9.919 1.00 85.69 73 LEU A CA 1
ATOM 533 C C . LEU A 1 73 ? 11.830 2.061 -8.730 1.00 85.69 73 LEU A C 1
ATOM 535 O O . LEU A 1 73 ? 11.092 1.359 -8.045 1.00 85.69 73 LEU A O 1
ATOM 539 N N . TRP A 1 74 ? 11.963 3.367 -8.500 1.00 88.94 74 TRP A N 1
ATOM 540 C CA . TRP A 1 74 ? 11.243 4.047 -7.423 1.00 88.94 74 TRP A CA 1
ATOM 541 C C . TRP A 1 74 ? 9.739 4.103 -7.687 1.00 88.94 74 TRP A C 1
ATOM 543 O O . TRP A 1 74 ? 8.948 3.844 -6.779 1.00 88.94 74 TRP A O 1
ATOM 553 N N . LEU A 1 75 ? 9.339 4.370 -8.934 1.00 90.06 75 LEU A N 1
ATOM 554 C CA . LEU A 1 75 ? 7.936 4.310 -9.350 1.00 90.06 75 LEU A CA 1
ATOM 555 C C . LEU A 1 75 ? 7.366 2.898 -9.203 1.00 90.06 75 LEU A C 1
ATOM 557 O O . LEU A 1 75 ? 6.248 2.743 -8.719 1.00 90.06 75 LEU A O 1
ATOM 561 N N . TYR A 1 76 ? 8.145 1.869 -9.531 1.00 89.19 76 TYR A N 1
ATOM 562 C CA . TYR A 1 76 ? 7.762 0.478 -9.314 1.00 89.19 76 TYR A CA 1
ATOM 563 C C . TYR A 1 76 ? 7.454 0.187 -7.835 1.00 89.19 76 TYR A C 1
ATOM 565 O O . TYR A 1 76 ? 6.386 -0.350 -7.528 1.00 89.19 76 TYR A O 1
ATOM 573 N N . PHE A 1 77 ? 8.321 0.605 -6.902 1.00 90.31 77 PHE A N 1
ATOM 574 C CA . PHE A 1 77 ? 8.065 0.436 -5.464 1.00 90.31 77 PHE A CA 1
ATOM 575 C C . PHE A 1 77 ? 6.856 1.234 -4.973 1.00 90.31 77 PHE A C 1
ATOM 577 O O . PHE A 1 77 ? 6.094 0.754 -4.135 1.00 90.31 77 PHE A O 1
ATOM 584 N N . LEU A 1 78 ? 6.648 2.437 -5.504 1.00 92.44 78 LEU A N 1
ATOM 585 C CA . LEU A 1 78 ? 5.477 3.238 -5.168 1.00 92.44 78 LEU A CA 1
ATOM 586 C C . 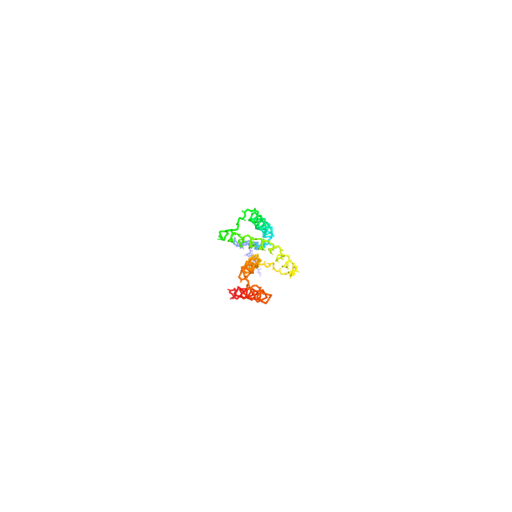LEU A 1 78 ? 4.186 2.559 -5.645 1.00 92.44 78 LEU A C 1
ATOM 588 O O . LEU A 1 78 ? 3.236 2.435 -4.874 1.00 92.44 78 LEU A O 1
ATOM 592 N N . PHE A 1 79 ? 4.146 2.089 -6.893 1.00 92.88 79 PHE A N 1
ATOM 593 C CA . PHE A 1 79 ? 2.956 1.467 -7.469 1.00 92.88 79 PHE A CA 1
ATOM 594 C C . PHE A 1 79 ? 2.629 0.124 -6.828 1.00 92.88 79 PHE A C 1
ATOM 596 O O . PHE A 1 79 ? 1.458 -0.128 -6.543 1.00 92.88 79 PHE A O 1
ATOM 603 N N . ILE A 1 80 ? 3.632 -0.707 -6.522 1.00 92.56 80 ILE A N 1
ATOM 604 C CA . ILE A 1 80 ? 3.390 -1.961 -5.802 1.00 92.56 80 ILE A CA 1
ATOM 605 C C . ILE A 1 80 ? 2.884 -1.691 -4.380 1.00 92.56 80 ILE A C 1
ATOM 607 O O . ILE A 1 80 ? 1.953 -2.358 -3.934 1.00 92.56 80 ILE A O 1
ATOM 611 N N . HIS A 1 81 ? 3.410 -0.666 -3.696 1.00 93.44 81 HIS A N 1
ATOM 612 C CA . HIS A 1 81 ? 2.910 -0.253 -2.385 1.00 93.44 81 HIS A CA 1
ATOM 613 C C . HIS A 1 81 ? 1.443 0.183 -2.452 1.00 93.44 81 HIS A C 1
ATOM 615 O O . HIS A 1 81 ? 0.628 -0.260 -1.640 1.00 93.44 81 HIS A O 1
ATOM 621 N N . LEU A 1 82 ? 1.097 1.025 -3.433 1.00 92.25 82 LEU A N 1
ATOM 622 C CA . LEU A 1 82 ? -0.263 1.524 -3.627 1.00 92.25 82 LEU A CA 1
ATOM 623 C C . LEU A 1 82 ? -1.233 0.381 -3.936 1.00 92.25 82 LEU A C 1
ATOM 625 O O . LEU A 1 82 ? -2.300 0.292 -3.331 1.00 92.25 82 LEU A O 1
ATOM 629 N N . LEU A 1 83 ? -0.833 -0.515 -4.839 1.00 93.00 83 LEU A N 1
ATOM 630 C CA . LEU A 1 83 ? -1.635 -1.652 -5.266 1.00 93.00 83 LEU A CA 1
ATOM 631 C C . LEU A 1 83 ? -1.901 -2.608 -4.099 1.00 93.00 83 LEU A C 1
ATOM 633 O O . LEU A 1 83 ? -3.051 -2.955 -3.839 1.00 93.00 83 LEU A O 1
ATOM 637 N N . VAL A 1 84 ? -0.859 -2.992 -3.355 1.00 92.19 84 VAL A N 1
ATOM 638 C CA . VAL A 1 84 ? -0.992 -3.911 -2.215 1.00 92.19 84 VAL A CA 1
ATOM 639 C C . VAL A 1 84 ? -1.803 -3.276 -1.090 1.00 92.19 84 VAL A C 1
ATOM 641 O O . VAL A 1 84 ? -2.702 -3.924 -0.557 1.00 92.19 84 VAL A O 1
ATOM 644 N N . THR A 1 85 ? -1.553 -2.007 -0.757 1.00 91.19 85 THR A N 1
ATOM 645 C CA . THR A 1 85 ? -2.331 -1.287 0.266 1.00 91.19 85 THR A CA 1
ATOM 646 C C . THR A 1 85 ? -3.805 -1.197 -0.134 1.00 91.19 85 THR A C 1
ATOM 648 O O . THR A 1 85 ? -4.686 -1.486 0.676 1.00 91.19 85 THR A O 1
ATOM 651 N N . GLY A 1 86 ? -4.081 -0.884 -1.404 1.00 86.25 86 GLY A N 1
ATOM 652 C CA . GLY A 1 86 ? -5.428 -0.829 -1.965 1.00 86.25 86 GLY A CA 1
ATOM 653 C C . GLY A 1 86 ? -6.158 -2.175 -1.929 1.00 86.25 86 GLY A C 1
ATOM 654 O O . GLY A 1 86 ? -7.325 -2.213 -1.558 1.00 86.25 86 GLY A O 1
ATOM 655 N N . ILE A 1 87 ? -5.487 -3.289 -2.239 1.00 88.94 87 ILE A N 1
ATOM 656 C CA . ILE A 1 87 ? -6.072 -4.644 -2.150 1.00 88.94 87 ILE A CA 1
ATOM 657 C C . ILE A 1 87 ? -6.301 -5.051 -0.692 1.00 88.94 87 ILE A C 1
ATOM 659 O O . ILE A 1 87 ? -7.273 -5.729 -0.362 1.00 88.94 87 ILE A O 1
ATOM 663 N N . THR A 1 88 ? -5.410 -4.636 0.198 1.00 85.81 88 THR A N 1
ATOM 664 C CA . THR A 1 88 ? -5.436 -5.053 1.598 1.00 85.81 88 THR A CA 1
ATOM 665 C C . THR A 1 88 ? -6.538 -4.356 2.395 1.00 85.81 88 THR A C 1
ATOM 667 O O . THR A 1 88 ? -7.153 -4.989 3.250 1.00 85.81 88 THR A O 1
ATOM 670 N N . LEU A 1 89 ? -6.853 -3.093 2.093 1.00 82.56 89 LEU A N 1
ATOM 671 C CA . LEU A 1 89 ? -7.930 -2.337 2.747 1.00 82.56 89 LEU A CA 1
ATOM 672 C C . LEU A 1 89 ? -9.283 -3.086 2.800 1.00 82.56 89 LEU A C 1
ATOM 674 O O . LEU A 1 89 ? -9.831 -3.240 3.898 1.00 82.56 89 LEU A O 1
ATOM 678 N N . PRO A 1 90 ? -9.845 -3.597 1.684 1.00 77.12 90 PRO A N 1
ATOM 679 C CA . PRO A 1 90 ? -11.089 -4.363 1.718 1.00 77.12 90 PRO A CA 1
ATOM 680 C C . PRO A 1 90 ? -10.932 -5.720 2.417 1.00 77.12 90 PRO A C 1
ATOM 682 O O . PRO A 1 90 ? -11.884 -6.171 3.053 1.00 77.12 90 PRO A O 1
ATOM 685 N N . VAL A 1 91 ? -9.752 -6.348 2.365 1.00 79.25 91 VAL A N 1
ATOM 686 C CA . VAL A 1 91 ? -9.470 -7.620 3.056 1.00 79.25 91 VAL A CA 1
ATOM 687 C C . VAL A 1 91 ? -9.470 -7.428 4.571 1.00 79.25 91 VAL A C 1
ATOM 689 O O . VAL A 1 91 ? -10.183 -8.134 5.280 1.00 79.25 91 VAL A O 1
ATOM 692 N N . VAL A 1 92 ? -8.738 -6.435 5.077 1.00 75.44 92 VAL A N 1
ATOM 693 C CA . VAL A 1 92 ? -8.692 -6.091 6.505 1.00 75.44 92 VAL A CA 1
ATOM 694 C C . VAL A 1 92 ? -10.078 -5.686 6.997 1.00 75.44 92 VAL A C 1
ATOM 696 O O . VAL A 1 92 ? -10.493 -6.104 8.077 1.00 75.44 92 VAL A O 1
ATOM 699 N N . ARG A 1 93 ? -10.842 -4.938 6.193 1.00 71.69 93 ARG A N 1
ATOM 700 C CA . ARG A 1 93 ? -12.246 -4.628 6.489 1.00 71.69 93 ARG A CA 1
ATOM 701 C C . ARG A 1 93 ? -13.098 -5.894 6.574 1.00 71.69 93 ARG A C 1
ATOM 703 O O . ARG A 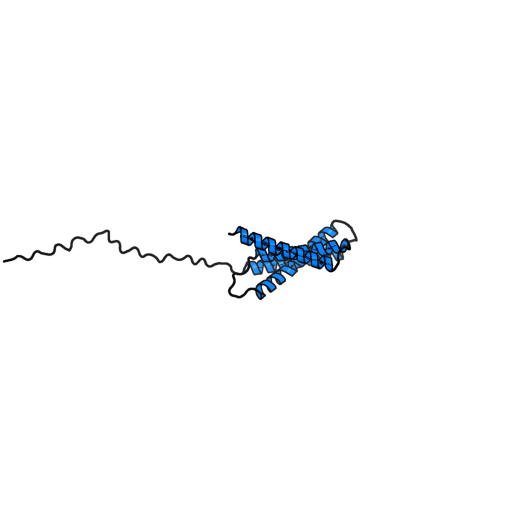1 93 ? -13.861 -6.033 7.523 1.00 71.69 93 ARG A O 1
ATOM 710 N N . PHE A 1 94 ? -12.981 -6.806 5.610 1.00 69.38 94 PHE A N 1
ATOM 711 C CA . PHE A 1 94 ? -13.740 -8.057 5.591 1.00 69.38 94 PHE A CA 1
ATOM 712 C C . PHE A 1 94 ? -13.430 -8.923 6.816 1.00 69.38 94 PHE A C 1
ATOM 714 O O . PHE A 1 94 ? -14.347 -9.376 7.496 1.00 69.38 94 PHE A O 1
ATOM 721 N N . VAL A 1 95 ? -12.148 -9.082 7.150 1.00 67.69 95 VAL A N 1
ATOM 722 C CA . VAL A 1 95 ? -11.690 -9.809 8.341 1.00 67.69 95 VAL A CA 1
ATOM 723 C C . VAL A 1 95 ? -12.238 -9.153 9.610 1.00 67.69 95 VAL A C 1
ATOM 725 O O . VAL A 1 95 ? -12.876 -9.831 10.413 1.00 67.69 95 VAL A O 1
ATOM 728 N N . ASN A 1 96 ? -12.095 -7.834 9.768 1.00 65.88 96 ASN A N 1
ATOM 729 C CA . ASN A 1 96 ? -12.629 -7.123 10.933 1.00 65.88 96 ASN A CA 1
ATOM 730 C C . ASN A 1 96 ? -14.154 -7.261 11.047 1.00 65.88 96 ASN A C 1
ATOM 732 O O . ASN A 1 96 ? -14.656 -7.513 12.137 1.00 65.88 96 ASN A O 1
ATOM 736 N N . MET A 1 97 ? -14.902 -7.182 9.945 1.00 62.12 97 MET A N 1
ATOM 737 C CA . MET A 1 97 ? -16.356 -7.393 9.954 1.00 62.12 97 MET A CA 1
ATOM 738 C C . MET A 1 97 ? -16.750 -8.821 10.324 1.00 62.12 97 MET A C 1
ATOM 740 O O . MET A 1 97 ? -17.776 -9.024 10.964 1.00 62.12 97 MET A O 1
ATOM 744 N N . ARG A 1 98 ? -15.940 -9.814 9.946 1.00 61.31 98 ARG A N 1
ATOM 745 C CA . ARG A 1 98 ? -16.211 -11.220 10.256 1.00 61.31 98 ARG A CA 1
ATOM 746 C C . ARG A 1 98 ? -15.914 -11.537 11.732 1.00 61.31 98 ARG A C 1
ATOM 748 O O . ARG A 1 98 ? -16.622 -12.342 12.339 1.00 61.31 98 ARG A O 1
ATOM 755 N N . PHE A 1 99 ? -14.876 -10.932 12.308 1.00 60.91 99 PHE A N 1
ATOM 756 C CA . PHE A 1 99 ? -14.463 -11.187 13.693 1.00 60.91 99 PHE A CA 1
ATOM 757 C C . PHE A 1 99 ? -15.046 -10.206 14.720 1.00 60.91 99 PHE A C 1
ATOM 759 O O . PHE A 1 99 ? -14.888 -10.453 15.911 1.00 60.91 99 PHE A O 1
ATOM 766 N N . THR A 1 100 ? -15.744 -9.143 14.300 1.00 50.19 100 THR A N 1
ATOM 767 C CA . THR A 1 100 ? -16.445 -8.228 15.218 1.00 50.19 100 THR A CA 1
ATOM 768 C C . THR A 1 100 ? -17.835 -8.786 15.554 1.00 50.19 100 THR A C 1
ATOM 770 O O . THR A 1 100 ? -18.684 -8.876 14.664 1.00 50.19 100 THR A O 1
ATOM 773 N N . PRO A 1 101 ? -18.114 -9.164 16.816 1.00 47.66 101 PRO A N 1
ATOM 774 C CA . PRO A 1 101 ? -19.467 -9.481 17.263 1.00 47.66 101 PRO A CA 1
ATOM 775 C C . PRO A 1 101 ? -20.344 -8.224 17.179 1.00 47.66 101 PRO A C 1
ATOM 777 O O . PRO A 1 101 ? -19.875 -7.133 17.494 1.00 47.66 101 PRO A O 1
ATOM 780 N N . LEU A 1 102 ? -21.627 -8.375 16.831 1.00 49.59 102 LEU A N 1
ATOM 781 C CA . LEU A 1 102 ? -22.630 -7.294 16.688 1.00 49.59 102 LEU A CA 1
ATOM 782 C C . LEU A 1 102 ? -22.810 -6.386 17.933 1.00 49.59 102 LEU A C 1
ATOM 784 O O . LEU A 1 102 ? -23.572 -5.425 17.890 1.00 49.59 102 LEU A O 1
ATOM 788 N N . THR A 1 103 ? -22.133 -6.694 19.039 1.00 43.38 103 THR A N 1
ATOM 789 C CA . THR A 1 103 ? -22.180 -6.026 20.346 1.00 43.38 103 THR A CA 1
ATOM 790 C C . THR A 1 103 ? -20.945 -5.183 20.684 1.00 43.38 103 THR A C 1
ATOM 792 O O . THR A 1 103 ? -20.975 -4.480 21.692 1.00 43.38 103 THR A O 1
ATOM 795 N N . ALA A 1 104 ? -19.868 -5.226 19.891 1.00 46.50 104 ALA A N 1
ATOM 796 C CA . ALA A 1 104 ? -18.644 -4.464 20.151 1.00 46.50 104 ALA A CA 1
ATOM 797 C C . ALA A 1 104 ? -18.544 -3.221 19.252 1.00 46.50 104 ALA A C 1
ATOM 799 O O . ALA A 1 104 ? -18.869 -3.273 18.065 1.00 46.50 104 ALA A O 1
ATOM 800 N N . GLU A 1 105 ? -18.095 -2.098 19.822 1.00 48.81 105 GLU A N 1
ATOM 801 C CA . GLU A 1 105 ? -17.913 -0.842 19.092 1.00 48.81 105 GLU A CA 1
ATOM 802 C C . GLU A 1 105 ? -16.948 -1.054 17.909 1.00 48.81 105 GLU A C 1
ATOM 804 O O . GLU A 1 105 ? -15.881 -1.646 18.105 1.00 48.81 105 GLU A O 1
ATOM 809 N N . PRO A 1 106 ? -17.313 -0.636 16.678 1.00 53.03 106 PRO A N 1
ATOM 810 C CA . PRO A 1 106 ? -16.490 -0.889 15.506 1.00 53.03 106 PRO A CA 1
ATOM 811 C C . PRO A 1 106 ? -15.078 -0.322 15.720 1.00 53.03 106 PRO A C 1
ATOM 813 O O . PRO A 1 106 ? -14.946 0.838 16.128 1.00 53.03 106 PRO A O 1
ATOM 816 N N . PRO A 1 107 ? -14.021 -1.119 15.468 1.00 56.72 107 PRO A N 1
ATOM 817 C CA . PRO A 1 107 ? -12.647 -0.669 15.643 1.00 56.72 107 PRO A CA 1
ATOM 818 C C . PRO A 1 107 ? -12.399 0.605 14.829 1.00 56.72 107 PRO A C 1
ATOM 820 O O . PRO A 1 107 ? -12.894 0.754 13.710 1.00 56.72 107 PRO A O 1
ATOM 823 N N . SER A 1 108 ? -11.653 1.546 15.413 1.00 62.72 108 SER A N 1
ATOM 824 C CA . SER A 1 108 ? -11.410 2.860 14.817 1.00 62.72 108 SER A CA 1
ATOM 825 C C . SER A 1 108 ? -10.811 2.728 13.412 1.00 62.72 108 SER A C 1
ATOM 827 O O . SER A 1 108 ? -9.867 1.967 13.190 1.00 62.72 108 SER A O 1
ATOM 829 N N . GLY A 1 109 ? -11.335 3.503 12.453 1.00 62.69 109 GLY A N 1
ATOM 830 C CA . GLY A 1 109 ? -10.882 3.471 11.054 1.00 62.69 109 GLY A CA 1
ATOM 831 C C . GLY A 1 109 ? -9.368 3.670 10.890 1.00 62.69 109 GLY A C 1
ATOM 832 O O . GLY A 1 109 ? -8.768 3.118 9.969 1.00 62.69 109 GLY A O 1
ATOM 833 N N . GLY A 1 110 ? -8.725 4.371 11.831 1.00 68.38 110 GLY A N 1
ATOM 834 C CA . GLY A 1 110 ? -7.274 4.565 11.860 1.00 68.38 110 GLY A CA 1
ATOM 835 C C . GLY A 1 110 ? -6.459 3.271 11.989 1.00 68.38 110 GLY A C 1
ATOM 836 O O . GLY A 1 110 ? -5.411 3.157 11.354 1.00 68.38 110 GLY A O 1
ATOM 837 N N . ILE A 1 111 ? -6.944 2.267 12.732 1.00 73.00 111 ILE A N 1
ATOM 838 C CA . ILE A 1 111 ? -6.242 0.979 12.880 1.00 73.00 111 ILE A CA 1
ATOM 839 C C . ILE A 1 111 ? -6.268 0.209 11.554 1.00 73.00 111 ILE A C 1
ATOM 841 O O . ILE A 1 111 ? -5.253 -0.351 11.144 1.00 73.00 111 ILE A O 1
ATOM 845 N N . LEU A 1 112 ? -7.398 0.237 10.838 1.00 73.25 112 LEU A N 1
ATOM 846 C CA . LEU A 1 112 ? -7.548 -0.456 9.553 1.00 73.25 112 LEU A CA 1
ATOM 847 C C . LEU A 1 112 ? -6.614 0.127 8.485 1.00 73.25 112 LEU A C 1
ATOM 849 O O . LEU A 1 112 ? -5.977 -0.621 7.737 1.00 73.25 112 LEU A O 1
ATOM 853 N N . VAL A 1 113 ? -6.514 1.458 8.425 1.00 77.38 113 VAL A N 1
ATOM 854 C CA . VAL A 1 113 ? -5.609 2.142 7.491 1.00 77.38 113 VAL A CA 1
ATOM 855 C C . VAL A 1 113 ? -4.159 1.797 7.817 1.00 77.38 113 VAL A C 1
ATOM 857 O O . VAL A 1 113 ? -3.416 1.404 6.920 1.00 77.38 113 VAL A O 1
ATOM 860 N N . ARG A 1 114 ? -3.767 1.855 9.095 1.00 83.62 114 ARG A N 1
ATOM 861 C CA . ARG A 1 114 ? -2.402 1.530 9.523 1.00 83.62 114 ARG A CA 1
ATOM 862 C C . ARG A 1 114 ? -2.012 0.092 9.175 1.00 83.62 114 ARG A C 1
ATOM 864 O O . ARG A 1 114 ? -0.957 -0.114 8.587 1.00 83.62 114 ARG A O 1
ATOM 871 N N . GLN A 1 115 ? -2.871 -0.885 9.464 1.00 84.81 115 GLN A N 1
ATOM 872 C CA . GLN A 1 115 ? -2.622 -2.294 9.125 1.00 84.81 115 GLN A CA 1
ATOM 873 C C . GLN A 1 115 ? -2.439 -2.504 7.619 1.00 84.81 115 GLN A C 1
ATOM 875 O O . GLN A 1 115 ? -1.554 -3.243 7.188 1.00 84.81 115 GLN A O 1
ATOM 880 N N . SER A 1 116 ? -3.247 -1.819 6.810 1.00 84.44 116 SER A N 1
ATOM 881 C CA . SER A 1 116 ? -3.168 -1.923 5.352 1.00 84.44 116 SER A CA 1
ATOM 882 C C . SER A 1 116 ? -1.873 -1.317 4.810 1.00 84.44 116 SER A C 1
ATOM 884 O O . SER A 1 116 ? -1.226 -1.915 3.951 1.00 84.44 116 SER A O 1
ATOM 886 N N . VAL A 1 117 ? -1.457 -0.169 5.357 1.00 87.00 117 VAL A N 1
ATOM 887 C CA . VAL A 1 117 ? -0.183 0.481 5.015 1.00 87.00 117 VAL A CA 1
ATOM 888 C C . VAL A 1 117 ? 1.004 -0.378 5.444 1.00 87.00 117 VAL A C 1
ATOM 890 O O . VAL A 1 117 ? 1.948 -0.522 4.673 1.00 87.00 117 VAL A O 1
ATOM 893 N N . TRP A 1 118 ? 0.962 -1.004 6.624 1.00 87.56 118 TRP A N 1
ATOM 894 C CA . TRP A 1 118 ? 2.005 -1.939 7.054 1.00 87.56 118 TRP A CA 1
ATOM 895 C C . TRP A 1 118 ? 2.120 -3.143 6.117 1.00 87.56 118 TRP A C 1
ATOM 897 O O . TRP A 1 118 ? 3.226 -3.549 5.779 1.00 87.56 118 TRP A O 1
ATOM 907 N N . LEU A 1 119 ? 1.014 -3.698 5.628 1.00 87.94 119 LEU A N 1
ATOM 908 C CA . LEU A 1 119 ? 1.065 -4.811 4.675 1.00 87.94 119 LEU A CA 1
ATOM 909 C C . LEU A 1 119 ? 1.621 -4.386 3.303 1.00 87.94 119 LEU A C 1
ATOM 911 O O . LEU A 1 119 ? 2.429 -5.112 2.721 1.00 87.94 119 LEU A O 1
ATOM 915 N N . GLY A 1 120 ? 1.294 -3.181 2.823 1.00 88.44 120 GLY A N 1
ATOM 916 C CA . GLY A 1 120 ? 1.984 -2.580 1.673 1.00 88.44 120 GLY A CA 1
ATOM 917 C C . GLY A 1 120 ? 3.480 -2.367 1.941 1.00 88.44 120 GLY A C 1
ATOM 918 O O . GLY A 1 120 ? 4.316 -2.645 1.082 1.00 88.44 120 GLY A O 1
ATOM 919 N N . LEU A 1 121 ? 3.805 -1.919 3.157 1.00 91.19 121 LEU A N 1
ATOM 920 C CA . LEU A 1 121 ? 5.111 -1.900 3.824 1.00 91.19 121 LEU A CA 1
ATOM 921 C C . LEU A 1 121 ? 5.940 -3.150 3.527 1.00 91.19 121 LEU A C 1
ATOM 923 O O . LEU A 1 121 ? 6.971 -3.159 2.849 1.00 91.19 121 LEU A O 1
ATOM 927 N N . PHE A 1 122 ? 5.406 -4.235 4.061 1.00 90.06 122 PHE A N 1
ATOM 928 C CA . PHE A 1 122 ? 5.964 -5.566 4.011 1.00 90.06 122 PHE A CA 1
ATOM 929 C C . PHE A 1 122 ? 6.199 -6.047 2.574 1.00 90.06 122 PHE A C 1
ATOM 931 O O . PHE A 1 122 ? 7.267 -6.588 2.275 1.00 90.06 122 PHE A O 1
ATOM 938 N N . ALA A 1 123 ? 5.250 -5.814 1.664 1.00 91.31 123 ALA A N 1
ATOM 939 C CA . ALA A 1 123 ? 5.390 -6.212 0.266 1.00 91.31 123 ALA A CA 1
ATOM 940 C C . ALA A 1 123 ? 6.548 -5.487 -0.438 1.00 91.31 123 ALA A C 1
ATOM 942 O O . ALA A 1 123 ? 7.342 -6.133 -1.121 1.00 91.31 123 ALA A O 1
ATOM 943 N N . VAL A 1 124 ? 6.705 -4.176 -0.223 1.00 93.25 124 VAL A N 1
ATOM 944 C CA . VAL A 1 124 ? 7.829 -3.405 -0.786 1.00 93.25 124 VAL A CA 1
ATOM 945 C C . VAL A 1 124 ? 9.165 -3.957 -0.299 1.00 93.25 124 VAL A C 1
ATOM 947 O O . VAL A 1 124 ? 10.059 -4.192 -1.109 1.00 93.25 124 VAL A O 1
ATOM 950 N N . ILE A 1 125 ? 9.297 -4.221 1.005 1.00 92.06 125 ILE A N 1
ATOM 951 C CA . ILE A 1 125 ? 10.531 -4.777 1.582 1.00 92.06 125 ILE A CA 1
ATOM 952 C C . ILE A 1 125 ? 10.810 -6.176 1.021 1.00 92.06 125 ILE A C 1
ATOM 954 O O . ILE A 1 125 ? 11.950 -6.492 0.691 1.00 92.06 125 ILE A O 1
ATOM 958 N N . THR A 1 126 ? 9.778 -7.004 0.865 1.00 90.38 126 THR A N 1
ATOM 959 C CA . THR A 1 126 ? 9.894 -8.355 0.292 1.00 90.38 126 THR A CA 1
ATOM 960 C C . THR A 1 126 ? 10.441 -8.301 -1.134 1.00 90.38 126 THR A C 1
ATOM 962 O O . THR A 1 126 ? 11.387 -9.013 -1.472 1.00 90.38 126 THR A O 1
ATOM 965 N N . VAL A 1 127 ? 9.896 -7.409 -1.958 1.00 91.50 127 VAL A N 1
ATOM 966 C CA . VAL A 1 127 ? 10.327 -7.212 -3.347 1.00 91.50 127 VAL A CA 1
ATOM 967 C C . VAL A 1 127 ? 11.731 -6.607 -3.411 1.00 91.50 127 VAL A C 1
ATOM 969 O O . VAL A 1 127 ? 12.543 -7.003 -4.246 1.00 91.50 127 VAL A O 1
ATOM 972 N N . TRP A 1 128 ? 12.069 -5.709 -2.488 1.00 91.56 128 TRP A N 1
ATOM 973 C CA . TRP A 1 128 ? 13.424 -5.181 -2.354 1.00 91.56 128 TRP A CA 1
ATOM 974 C C . TRP A 1 128 ? 14.439 -6.285 -2.022 1.00 91.56 128 TRP A C 1
ATOM 976 O O . TRP A 1 128 ? 15.480 -6.407 -2.669 1.00 91.56 128 TRP A O 1
ATOM 986 N N . LEU A 1 129 ? 14.120 -7.151 -1.056 1.00 90.75 129 LEU A N 1
ATOM 987 C CA . LEU A 1 129 ? 14.957 -8.298 -0.694 1.00 90.75 129 LEU A CA 1
ATOM 988 C C . LEU A 1 129 ? 15.096 -9.307 -1.837 1.00 90.75 129 LEU A C 1
ATOM 990 O O . LEU A 1 129 ? 16.136 -9.960 -1.949 1.00 90.75 129 LEU A O 1
ATOM 994 N N . GLN A 1 130 ? 14.086 -9.420 -2.702 1.00 89.44 130 GLN A N 1
ATOM 995 C CA . GLN A 1 130 ? 14.150 -10.254 -3.898 1.00 89.44 130 GLN A CA 1
ATOM 996 C C . GLN A 1 130 ? 15.234 -9.768 -4.870 1.00 89.44 130 GLN A C 1
ATOM 998 O O . GLN A 1 130 ? 15.987 -10.590 -5.391 1.00 89.44 130 GLN A O 1
ATOM 1003 N N . ILE A 1 131 ? 15.377 -8.451 -5.056 1.00 86.69 131 ILE A N 1
ATOM 1004 C CA . ILE A 1 131 ? 16.437 -7.857 -5.893 1.00 86.69 131 ILE A CA 1
ATOM 1005 C C . ILE A 1 131 ? 17.820 -8.124 -5.291 1.00 86.69 131 ILE A C 1
ATOM 1007 O O . ILE A 1 131 ? 18.752 -8.481 -6.009 1.00 86.69 131 ILE A O 1
ATOM 1011 N N . LEU A 1 132 ? 17.945 -8.038 -3.964 1.00 90.38 132 LEU A N 1
ATOM 1012 C CA . LEU A 1 132 ? 19.182 -8.364 -3.244 1.00 90.38 132 LEU A CA 1
ATOM 1013 C C . LEU A 1 132 ? 19.482 -9.874 -3.190 1.00 90.38 132 LEU A C 1
ATOM 1015 O O . LEU A 1 132 ? 20.500 -10.271 -2.628 1.00 90.38 132 LEU A O 1
ATOM 1019 N N . ARG A 1 133 ? 18.602 -10.726 -3.742 1.00 86.50 133 ARG A N 1
ATOM 1020 C CA . ARG A 1 133 ? 18.652 -12.198 -3.651 1.00 86.50 133 ARG A CA 1
ATOM 1021 C C . ARG A 1 133 ? 18.715 -12.722 -2.207 1.00 86.50 133 ARG A C 1
ATOM 1023 O O . ARG A 1 133 ? 19.132 -13.852 -1.977 1.00 86.50 133 ARG A O 1
ATOM 1030 N N . GLY A 1 134 ? 18.267 -11.916 -1.242 1.00 86.06 134 GLY A N 1
ATOM 1031 C CA . GLY A 1 134 ? 18.196 -12.255 0.185 1.00 86.06 134 GLY A CA 1
ATOM 1032 C C . GLY A 1 134 ? 16.843 -12.833 0.612 1.00 86.06 134 GLY A C 1
ATOM 1033 O O . GLY A 1 134 ? 16.614 -13.085 1.798 1.00 86.06 134 GLY A O 1
ATOM 1034 N N . LEU A 1 135 ? 15.924 -13.013 -0.341 1.00 87.81 135 LEU A N 1
ATOM 1035 C CA . LEU A 1 135 ? 14.595 -13.539 -0.076 1.00 87.81 135 LEU A CA 1
ATOM 1036 C C . LEU A 1 135 ? 14.643 -15.061 0.107 1.00 87.81 135 LEU A C 1
ATOM 1038 O O . LEU A 1 135 ? 14.778 -15.816 -0.853 1.00 87.81 135 LEU A O 1
ATO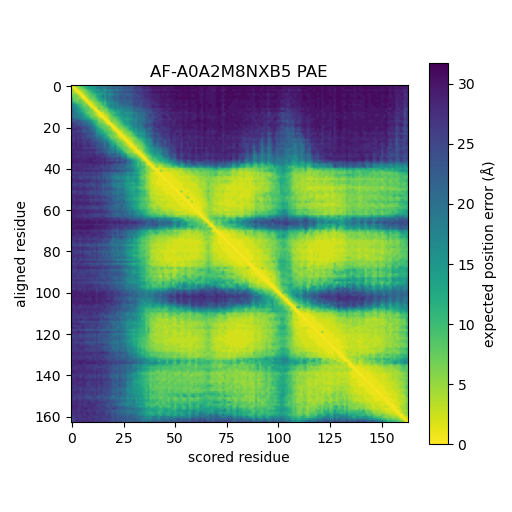M 1042 N N . SER A 1 136 ? 14.495 -15.503 1.353 1.00 90.50 136 SER A N 1
ATOM 1043 C CA . SER A 1 136 ? 14.271 -16.904 1.711 1.00 90.50 136 SER A CA 1
ATOM 1044 C C . SER A 1 136 ? 12.930 -17.048 2.429 1.00 90.50 136 SER A C 1
ATOM 1046 O O . SER A 1 136 ? 12.417 -16.076 2.990 1.00 90.50 136 SER A O 1
ATOM 1048 N N . LEU A 1 137 ? 12.369 -18.262 2.457 1.00 90.38 137 LEU A N 1
ATOM 1049 C CA . LEU A 1 137 ? 11.129 -18.529 3.196 1.00 90.38 137 LEU A CA 1
ATOM 1050 C C . LEU A 1 137 ? 11.269 -18.163 4.684 1.00 90.38 137 LEU A C 1
ATOM 1052 O O . LEU A 1 137 ? 10.359 -17.577 5.268 1.00 90.38 137 LEU A O 1
ATOM 1056 N N . ALA A 1 138 ? 12.440 -18.434 5.268 1.00 89.38 138 ALA A N 1
ATOM 1057 C CA . ALA A 1 138 ? 12.763 -18.043 6.635 1.00 89.38 138 ALA A CA 1
ATOM 1058 C C . ALA A 1 138 ? 12.767 -16.514 6.808 1.00 89.38 138 ALA A C 1
ATOM 1060 O O . ALA A 1 138 ? 12.215 -16.007 7.782 1.00 89.38 138 ALA A O 1
ATOM 1061 N N . THR A 1 139 ? 13.323 -15.772 5.843 1.00 87.69 139 THR A N 1
ATOM 1062 C CA . THR A 1 139 ? 13.349 -14.301 5.870 1.00 87.69 139 THR A CA 1
ATOM 1063 C C . THR A 1 139 ? 11.939 -13.713 5.811 1.00 87.69 139 THR A C 1
ATOM 1065 O O . THR A 1 139 ? 11.634 -12.804 6.576 1.00 87.69 139 THR A O 1
ATOM 1068 N N . ILE A 1 140 ? 11.063 -14.243 4.948 1.00 90.12 140 ILE A N 1
ATOM 1069 C CA . ILE A 1 140 ? 9.656 -13.812 4.846 1.00 90.12 140 ILE A CA 1
ATOM 1070 C C . ILE A 1 140 ? 8.943 -14.023 6.181 1.00 90.12 140 ILE A C 1
ATOM 1072 O O . ILE A 1 140 ? 8.272 -13.117 6.673 1.00 90.12 140 ILE A O 1
ATOM 1076 N N . PHE A 1 141 ? 9.115 -15.204 6.780 1.00 91.69 141 PHE A N 1
ATOM 1077 C CA . PHE A 1 141 ? 8.492 -15.538 8.056 1.00 91.69 141 PHE A CA 1
ATOM 1078 C C . PHE A 1 141 ? 8.974 -14.623 9.187 1.00 91.69 141 PHE A C 1
ATOM 1080 O O . PHE A 1 141 ? 8.162 -14.079 9.933 1.00 91.69 141 PHE A O 1
ATOM 1087 N N . LEU A 1 142 ? 10.287 -14.399 9.285 1.00 91.12 142 LEU A N 1
ATOM 1088 C CA . LEU A 1 142 ? 10.871 -13.510 10.287 1.00 91.12 142 LEU A CA 1
ATOM 1089 C C . LEU A 1 142 ? 10.391 -12.068 10.098 1.00 91.12 142 LEU A C 1
ATOM 1091 O O . LEU A 1 142 ? 10.001 -11.417 11.065 1.00 91.12 142 LEU A O 1
ATOM 1095 N N . LEU A 1 143 ? 10.364 -11.578 8.858 1.00 89.94 143 LEU A N 1
ATOM 1096 C CA . LEU A 1 143 ? 9.897 -10.231 8.547 1.00 89.94 143 LEU A CA 1
ATOM 1097 C C . LEU A 1 143 ? 8.415 -10.055 8.914 1.00 89.94 143 LEU A C 1
ATOM 1099 O O . LEU A 1 143 ? 8.048 -9.046 9.514 1.00 89.94 143 LEU A O 1
ATOM 1103 N N . ALA A 1 144 ? 7.577 -11.055 8.624 1.00 88.81 144 ALA A N 1
ATOM 1104 C CA . ALA A 1 144 ? 6.166 -11.044 8.995 1.00 88.81 144 ALA A CA 1
ATOM 1105 C C . ALA A 1 144 ? 5.994 -11.027 10.520 1.00 88.81 144 ALA A C 1
ATOM 1107 O O . ALA A 1 144 ? 5.200 -10.246 11.045 1.00 88.81 144 ALA A O 1
ATOM 1108 N N . LEU A 1 145 ? 6.785 -11.828 11.241 1.00 89.88 145 LEU A N 1
ATOM 1109 C CA . LEU A 1 145 ? 6.777 -11.859 12.702 1.00 89.88 145 LEU A CA 1
ATOM 1110 C C . LEU A 1 145 ? 7.146 -10.495 13.301 1.00 89.88 145 LEU A C 1
ATOM 1112 O O . LEU A 1 145 ? 6.449 -10.017 14.193 1.00 89.88 145 LEU A O 1
ATOM 1116 N N . VAL A 1 146 ? 8.196 -9.842 12.794 1.00 89.00 146 VAL A N 1
ATOM 1117 C CA . VAL A 1 146 ? 8.610 -8.504 13.249 1.00 89.00 146 VAL A CA 1
ATOM 1118 C C . VAL A 1 146 ? 7.488 -7.486 13.052 1.00 89.00 146 VAL A C 1
ATOM 1120 O O . VAL A 1 146 ? 7.180 -6.738 13.976 1.00 89.00 146 VAL A O 1
ATOM 1123 N N . PHE A 1 147 ? 6.833 -7.481 11.889 1.00 87.62 147 PHE A N 1
ATOM 1124 C CA . PHE A 1 147 ? 5.705 -6.582 11.623 1.00 87.62 147 PHE A CA 1
ATOM 1125 C C . PHE A 1 147 ? 4.530 -6.817 12.579 1.00 87.62 147 PHE A C 1
ATOM 1127 O O . PHE A 1 147 ? 3.975 -5.858 13.112 1.00 87.62 147 PHE A O 1
ATOM 1134 N N . ILE A 1 148 ? 4.181 -8.080 12.843 1.00 86.25 148 ILE A N 1
ATOM 1135 C CA . ILE A 1 148 ? 3.120 -8.433 13.798 1.00 86.25 148 ILE A CA 1
ATOM 1136 C C . ILE A 1 148 ? 3.470 -7.929 15.201 1.00 86.25 148 ILE A C 1
ATOM 1138 O O . ILE A 1 148 ? 2.640 -7.299 15.854 1.00 86.25 148 ILE A O 1
ATOM 1142 N N . VAL A 1 149 ? 4.700 -8.168 15.661 1.00 86.81 149 VAL A N 1
ATOM 1143 C CA . VAL A 1 149 ? 5.165 -7.718 16.980 1.00 86.81 149 VAL A CA 1
ATOM 1144 C C . VAL A 1 149 ? 5.125 -6.193 17.086 1.00 86.81 149 VAL A C 1
ATOM 1146 O O . VAL A 1 149 ? 4.647 -5.674 18.094 1.00 86.81 149 VAL A O 1
ATOM 1149 N N . LEU A 1 150 ? 5.573 -5.470 16.055 1.00 86.69 150 LEU A N 1
ATOM 1150 C CA . LEU A 1 150 ? 5.530 -4.005 16.023 1.00 86.69 150 LEU A CA 1
ATOM 1151 C C . LEU A 1 150 ? 4.098 -3.468 16.088 1.00 86.69 150 LEU A C 1
ATOM 1153 O O . LEU A 1 150 ? 3.838 -2.534 16.846 1.00 86.69 150 LEU A O 1
ATOM 1157 N N . GLU A 1 151 ? 3.162 -4.064 15.348 1.00 85.69 151 GLU A N 1
ATOM 1158 C CA . GLU A 1 151 ? 1.758 -3.645 15.371 1.00 85.69 151 GLU A CA 1
ATOM 1159 C C . GLU A 1 151 ? 1.128 -3.881 16.749 1.00 85.69 151 GLU A C 1
ATOM 1161 O O . GLU A 1 151 ? 0.499 -2.980 17.306 1.00 85.69 151 GLU A O 1
ATOM 1166 N N . VAL A 1 152 ? 1.353 -5.056 17.347 1.00 82.94 152 VAL A N 1
ATOM 1167 C CA . VAL A 1 152 ? 0.859 -5.373 18.697 1.00 82.94 152 VAL A CA 1
ATOM 1168 C C . VAL A 1 152 ? 1.469 -4.434 19.736 1.00 82.94 152 VAL A C 1
ATOM 1170 O O . VAL A 1 152 ? 0.761 -3.939 20.613 1.00 82.94 152 VAL A O 1
ATOM 1173 N N . PHE A 1 153 ? 2.767 -4.149 19.632 1.00 87.12 153 PHE A N 1
ATOM 1174 C CA . PHE A 1 153 ? 3.461 -3.240 20.538 1.00 87.12 153 PHE A CA 1
ATOM 1175 C C . PHE A 1 153 ? 2.917 -1.810 20.447 1.00 87.12 153 PHE A C 1
ATOM 1177 O O . PHE A 1 153 ? 2.620 -1.197 21.474 1.00 87.12 153 PHE A O 1
ATOM 1184 N N . LEU A 1 154 ? 2.733 -1.285 19.231 1.00 82.56 154 LEU A N 1
ATOM 1185 C CA . LEU A 1 154 ? 2.136 0.034 19.013 1.00 82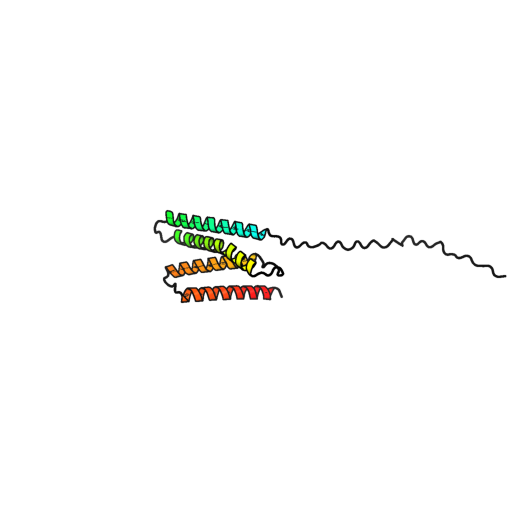.56 154 LEU A CA 1
ATOM 1186 C C . LEU A 1 154 ? 0.710 0.092 19.557 1.00 82.56 154 LEU A C 1
ATOM 1188 O O . LEU A 1 154 ? 0.360 1.043 20.253 1.00 82.56 154 LEU A O 1
ATOM 1192 N N . GLN A 1 155 ? -0.085 -0.951 19.324 1.00 79.81 155 GLN A N 1
ATOM 1193 C CA . GLN A 1 155 ? -1.450 -1.019 19.827 1.00 79.81 155 GLN A CA 1
ATOM 1194 C C . GLN A 1 155 ? -1.506 -1.090 21.360 1.00 79.81 155 GLN A C 1
ATOM 1196 O O . GLN A 1 155 ? -2.374 -0.470 21.975 1.00 79.81 155 GLN A O 1
ATOM 1201 N N . MET A 1 156 ? -0.576 -1.804 21.996 1.00 79.75 156 MET A N 1
ATOM 1202 C CA . MET A 1 156 ? -0.451 -1.828 23.455 1.00 79.75 156 MET A CA 1
ATOM 1203 C C . MET A 1 156 ? -0.071 -0.445 23.997 1.00 79.75 156 MET A C 1
ATOM 1205 O O . MET A 1 156 ? -0.663 0.025 24.967 1.00 79.75 156 MET A O 1
ATOM 1209 N N . ARG A 1 157 ? 0.869 0.244 23.340 1.00 82.25 157 ARG A N 1
ATOM 1210 C CA . ARG A 1 157 ? 1.280 1.601 23.720 1.00 82.25 157 ARG A CA 1
ATOM 1211 C C . ARG A 1 157 ? 0.126 2.600 23.611 1.00 82.25 157 ARG A C 1
ATOM 1213 O O . ARG A 1 157 ? -0.041 3.421 24.506 1.00 82.25 157 ARG A O 1
ATOM 1220 N N . GLU A 1 158 ? -0.679 2.510 22.555 1.00 77.81 158 GLU A N 1
ATOM 1221 C CA . GLU A 1 158 ? -1.874 3.344 22.366 1.00 77.81 158 GLU A CA 1
ATOM 1222 C C . GLU A 1 158 ? -2.921 3.110 23.458 1.00 77.81 158 GLU A C 1
ATOM 1224 O O . GLU A 1 158 ? -3.530 4.062 23.939 1.00 77.81 158 GLU A O 1
ATOM 1229 N N . ARG A 1 159 ? -3.119 1.861 23.891 1.00 74.56 159 ARG A N 1
ATOM 1230 C CA . ARG A 1 159 ? -4.030 1.548 25.002 1.00 74.56 159 ARG A CA 1
ATOM 1231 C C . ARG A 1 159 ? -3.524 2.122 26.321 1.00 74.56 159 ARG A C 1
ATOM 1233 O O . ARG A 1 159 ? -4.307 2.715 27.048 1.00 74.56 159 ARG A O 1
ATOM 1240 N N . ASN A 1 160 ? -2.229 1.988 26.597 1.00 77.56 160 ASN A N 1
ATOM 1241 C CA . ASN A 1 160 ? -1.634 2.425 27.859 1.00 77.56 160 ASN A CA 1
ATOM 1242 C C . ASN A 1 160 ? -1.557 3.951 28.001 1.00 77.56 160 ASN A C 1
ATOM 1244 O O . ASN A 1 160 ? -1.615 4.443 29.115 1.00 77.56 160 ASN A O 1
ATOM 1248 N N . ALA A 1 161 ? -1.429 4.698 26.901 1.00 74.62 161 ALA A N 1
ATOM 1249 C CA . ALA A 1 161 ? -1.366 6.162 26.935 1.00 74.62 161 ALA A CA 1
ATOM 1250 C C . ALA A 1 161 ? -2.719 6.846 27.225 1.00 74.62 161 ALA A C 1
ATOM 1252 O O . ALA A 1 161 ? -2.749 8.052 27.446 1.00 74.62 161 ALA A O 1
ATOM 1253 N N . ASN A 1 162 ? -3.827 6.098 27.176 1.00 62.19 162 ASN A N 1
ATOM 1254 C CA . ASN A 1 162 ? -5.181 6.599 27.432 1.00 62.19 162 ASN A CA 1
ATOM 1255 C C . ASN A 1 162 ? -5.685 6.310 28.864 1.00 62.19 162 ASN A C 1
ATOM 1257 O O . ASN A 1 162 ? -6.847 6.593 29.154 1.00 62.19 162 ASN A O 1
ATOM 1261 N N . TYR A 1 163 ? -4.837 5.751 29.733 1.00 48.97 163 TYR A N 1
ATOM 1262 C CA . TYR A 1 163 ? -5.073 5.583 31.172 1.00 48.97 163 TYR A CA 1
ATOM 1263 C C . TYR A 1 163 ? -4.162 6.524 31.960 1.00 48.97 163 TYR A C 1
ATOM 1265 O O . TYR A 1 163 ? -4.615 6.999 33.023 1.00 48.97 163 TYR A O 1
#

Sequence (163 aa):
MMTPKAPSDLTEIDPNTRPASRERPGRSRRHLPNRLPADHAGVLLASLAMVGVGGVGLATLFSIALPRIGAELWLYFLFIHLLVTGITLPVVRFVNMRFTPLTAEPPSGGILVRQSVWLGLFAVITVWLQILRGLSLATIFLLALVFIVLEVFLQMRERNANY

Radius of gyration: 33.27 Å; Cα contacts (8 Å, |Δi|>4): 86; chains: 1; bounding box: 90×56×99 Å

Solvent-accessible surface area (backbone atoms only — not comparable to full-atom values): 9702 Å² total; per-residue (Å²): 138,84,81,85,80,78,85,89,80,86,84,76,84,61,92,76,72,64,74,73,74,76,77,66,73,73,77,71,74,72,75,68,78,84,82,63,74,61,66,57,58,53,52,50,52,50,18,52,48,28,31,48,54,12,46,51,50,43,53,49,43,74,72,67,61,66,99,56,96,51,74,60,55,57,50,49,48,51,18,54,25,32,25,44,20,17,58,32,39,60,49,54,48,51,51,51,61,72,72,50,58,101,84,59,82,79,77,61,70,67,58,54,53,50,55,16,48,49,53,12,48,52,51,40,53,51,55,52,30,48,76,71,68,64,64,42,75,68,50,54,52,50,53,52,50,52,53,51,51,50,52,53,50,52,52,51,51,58,57,60,75,75,112

Secondary structure (DSSP, 8-state):
-PPPPP---SS---TT--------------------SHHHHHHHHHHHHHHHHHHHHHHHHHHH--S-SSHHHHHHHHHHHHHHHHHHHHHHHHHHHHHS-TTSPPPPHHHHHHHHHHHHHHHHHHHHHHHTT---HHHHHHHHHHHHHHHHHHHHHHHHTT-

Nearest PDB structures (foldseek):
  7wbj-assembly1_R  TM=5.108E-01  e=2.468E+00  Homo sapiens
  8f6i-assembly1_A  TM=3.107E-01  e=1.993E+00  Shewanella oneidensis MR-1
  7uwa-assembly1_h  TM=2.890E-01  e=3.055E+00  Citrus x limon

Mean predicted aligned error: 14.5 Å